Protein AF-A0A7T8QWD6-F1 (afdb_monomer_lite)

Radius of gyration: 16.73 Å; chains: 1; bounding box: 36×25×41 Å

Foldseek 3Di:
DVVVCVVVVNPPPDDDDDDDDDDDPPNDPDDDDDDPVVVVVCVVPDDDDD

Structure (mmCIF, N/CA/C/O backbone):
data_AF-A0A7T8QWD6-F1
#
_entry.id   AF-A0A7T8QWD6-F1
#
loop_
_atom_site.group_PDB
_atom_site.id
_atom_site.type_symbol
_atom_site.label_atom_id
_atom_site.label_alt_id
_atom_site.label_comp_id
_atom_site.label_asym_id
_atom_site.label_entity_id
_atom_site.label_seq_id
_atom_site.pdbx_PDB_ins_code
_atom_site.Cartn_x
_atom_site.Cartn_y
_atom_site.Cartn_z
_atom_site.occupancy
_atom_site.B_iso_or_equiv
_atom_site.auth_seq_id
_atom_site.auth_comp_id
_atom_site.auth_asym_id
_atom_site.auth_atom_id
_atom_site.pdbx_PDB_model_num
ATOM 1 N N . MET A 1 1 ? 17.022 3.755 -2.832 1.00 85.44 1 MET A N 1
ATOM 2 C CA . MET A 1 1 ? 16.842 2.414 -2.228 1.00 85.44 1 MET A CA 1
ATOM 3 C C . MET A 1 1 ? 16.723 1.322 -3.287 1.00 85.44 1 MET A C 1
ATOM 5 O O . MET A 1 1 ? 17.593 0.467 -3.300 1.00 85.44 1 MET A O 1
ATOM 9 N N . ALA A 1 2 ? 15.764 1.379 -4.224 1.00 93.06 2 ALA A N 1
ATOM 10 C CA . ALA A 1 2 ? 15.600 0.365 -5.284 1.00 93.06 2 ALA A CA 1
ATOM 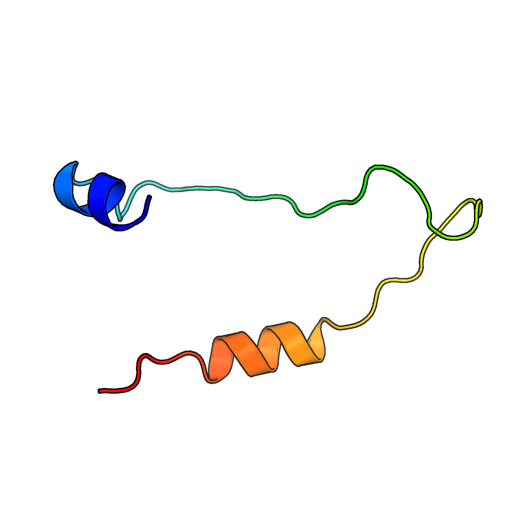11 C C . ALA A 1 2 ? 16.895 0.027 -6.060 1.00 93.06 2 ALA A C 1
ATOM 13 O O . ALA A 1 2 ? 17.269 -1.137 -6.146 1.00 93.06 2 ALA A O 1
ATOM 14 N N . TYR A 1 3 ? 17.645 1.039 -6.519 1.00 95.81 3 TYR A N 1
ATOM 15 C CA . TYR A 1 3 ? 18.934 0.827 -7.200 1.00 95.81 3 TYR A CA 1
ATOM 16 C C . TYR A 1 3 ? 19.967 0.077 -6.343 1.00 95.81 3 TYR A C 1
ATOM 18 O O . TYR A 1 3 ? 20.707 -0.752 -6.858 1.00 95.81 3 TYR A O 1
ATOM 26 N N . ALA A 1 4 ? 20.010 0.336 -5.032 1.00 96.31 4 ALA A N 1
ATOM 27 C CA . ALA A 1 4 ? 20.93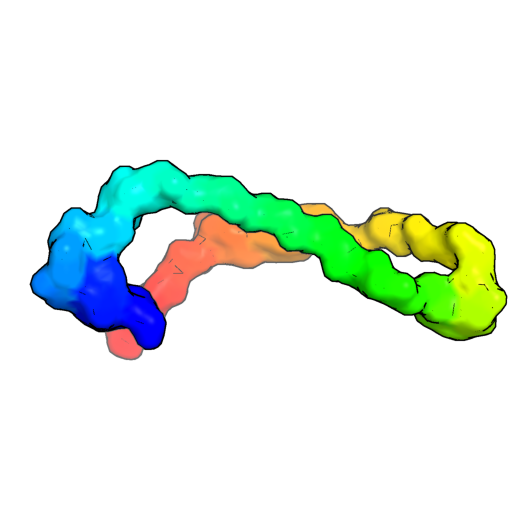3 -0.352 -4.132 1.00 96.31 4 ALA A CA 1
ATOM 28 C C . ALA A 1 4 ? 20.546 -1.828 -3.949 1.00 96.31 4 ALA A C 1
ATOM 30 O O . ALA A 1 4 ? 21.425 -2.683 -3.941 1.00 96.31 4 ALA A O 1
ATOM 31 N N . HIS A 1 5 ? 19.246 -2.138 -3.859 1.00 95.50 5 HIS A N 1
ATOM 32 C CA . HIS A 1 5 ? 18.768 -3.525 -3.836 1.00 95.50 5 HIS A CA 1
ATOM 33 C C . HIS A 1 5 ? 19.102 -4.256 -5.137 1.00 95.50 5 HIS A C 1
ATOM 35 O O . HIS A 1 5 ? 19.648 -5.353 -5.081 1.00 95.50 5 HIS A O 1
ATOM 41 N N . TRP A 1 6 ? 18.886 -3.618 -6.289 1.00 96.25 6 TRP A N 1
ATOM 42 C CA . TRP A 1 6 ? 19.255 -4.182 -7.587 1.00 96.25 6 TRP A CA 1
ATOM 43 C C . TRP A 1 6 ? 20.765 -4.416 -7.717 1.00 96.25 6 TRP A C 1
ATOM 45 O O . TRP A 1 6 ? 21.197 -5.526 -8.019 1.00 96.25 6 TRP A O 1
ATOM 55 N N . LYS A 1 7 ? 21.581 -3.400 -7.404 1.00 97.06 7 LYS A N 1
ATOM 56 C CA . LYS A 1 7 ? 23.048 -3.482 -7.478 1.00 97.06 7 LYS A CA 1
ATOM 57 C C . LYS A 1 7 ? 23.618 -4.567 -6.560 1.00 97.06 7 LYS A C 1
ATOM 59 O O . LYS A 1 7 ? 24.628 -5.175 -6.899 1.00 97.06 7 LYS A O 1
ATOM 64 N N . ASN A 1 8 ? 22.962 -4.819 -5.430 1.00 96.62 8 ASN A N 1
ATOM 65 C CA . ASN A 1 8 ? 23.367 -5.835 -4.463 1.00 96.62 8 ASN A CA 1
ATOM 66 C C . ASN A 1 8 ? 22.684 -7.199 -4.685 1.00 96.62 8 ASN A C 1
ATOM 68 O O . ASN A 1 8 ? 22.821 -8.060 -3.825 1.00 96.62 8 ASN A O 1
ATOM 72 N N . GLN A 1 9 ? 21.962 -7.405 -5.797 1.00 95.00 9 GLN A N 1
ATOM 73 C CA . GLN A 1 9 ? 21.250 -8.655 -6.130 1.00 95.00 9 GLN A CA 1
ATOM 74 C C . GLN A 1 9 ? 20.178 -9.073 -5.105 1.00 95.00 9 GLN A C 1
ATOM 76 O O . GLN A 1 9 ? 19.889 -10.250 -4.934 1.00 95.00 9 GLN A O 1
ATOM 81 N N . ARG A 1 10 ? 19.560 -8.097 -4.436 1.00 95.81 10 ARG A N 1
ATOM 82 C CA . ARG A 1 10 ? 18.544 -8.289 -3.386 1.00 95.81 10 ARG A CA 1
ATOM 83 C C . ARG A 1 10 ? 17.127 -7.952 -3.847 1.00 95.81 10 ARG A C 1
ATOM 85 O O . ARG A 1 10 ? 16.275 -7.632 -3.025 1.00 95.81 10 ARG A O 1
ATOM 92 N N . THR A 1 11 ? 16.889 -7.922 -5.156 1.00 95.06 11 THR A N 1
ATOM 93 C CA . THR A 1 11 ? 15.571 -7.583 -5.719 1.00 95.06 11 THR A CA 1
ATOM 94 C C . THR A 1 11 ? 14.539 -8.679 -5.457 1.00 95.06 11 THR A C 1
ATOM 96 O O . THR A 1 11 ? 13.378 -8.364 -5.229 1.00 95.06 11 THR A O 1
ATOM 99 N N . GLU A 1 12 ? 14.977 -9.939 -5.420 1.00 95.19 12 GLU A N 1
ATOM 100 C CA . GLU A 1 12 ? 14.113 -11.115 -5.231 1.00 95.19 12 GLU A CA 1
ATOM 101 C C . GLU A 1 12 ? 14.029 -11.574 -3.764 1.00 95.19 12 GLU A C 1
ATOM 103 O O . GLU A 1 12 ? 13.407 -12.591 -3.450 1.00 95.19 12 GLU A O 1
ATOM 108 N N . ASP A 1 13 ? 14.662 -10.838 -2.844 1.00 96.44 13 ASP A N 1
ATOM 109 C CA . ASP A 1 13 ? 14.583 -11.130 -1.416 1.00 96.44 13 ASP A CA 1
ATOM 110 C C . ASP A 1 13 ? 13.124 -11.003 -0.951 1.00 96.44 13 ASP A C 1
ATOM 112 O O . ASP A 1 13 ? 12.478 -9.965 -1.123 1.00 96.44 13 ASP A O 1
ATOM 116 N N . ARG A 1 14 ? 12.601 -12.041 -0.289 1.00 96.12 14 ARG A N 1
ATOM 117 C CA . ARG A 1 14 ? 11.250 -11.996 0.279 1.00 96.12 14 ARG A CA 1
ATOM 118 C C . ARG A 1 14 ? 11.175 -10.942 1.385 1.00 96.12 14 ARG A C 1
ATOM 120 O O . ARG A 1 14 ? 11.826 -11.075 2.420 1.00 96.12 14 ARG A O 1
ATOM 127 N N . ALA A 1 15 ? 10.307 -9.953 1.196 1.00 95.81 15 ALA A N 1
ATOM 128 C CA . ALA A 1 15 ? 10.017 -8.911 2.175 1.00 95.81 15 ALA A CA 1
ATOM 129 C C . ALA A 1 15 ? 8.538 -8.934 2.592 1.00 95.81 15 ALA A C 1
ATOM 131 O O . ALA A 1 15 ? 7.662 -9.283 1.802 1.00 95.81 15 ALA A O 1
ATOM 132 N N . ILE A 1 16 ? 8.265 -8.569 3.846 1.00 97.25 16 ILE A N 1
ATOM 133 C CA . ILE A 1 16 ? 6.918 -8.469 4.425 1.00 97.25 16 ILE A CA 1
ATOM 134 C C . ILE A 1 16 ? 6.777 -7.057 4.995 1.00 97.25 16 ILE A C 1
ATOM 136 O O . ILE A 1 16 ? 7.681 -6.586 5.686 1.00 97.25 16 ILE A O 1
ATOM 140 N N . PHE A 1 17 ? 5.665 -6.385 4.690 1.00 97.12 17 PHE A N 1
ATOM 141 C CA . PHE A 1 17 ? 5.382 -5.024 5.141 1.00 97.12 17 PHE A CA 1
ATOM 142 C C . PHE A 1 17 ? 3.991 -4.952 5.763 1.00 97.12 17 PHE A C 1
ATOM 144 O O . PHE A 1 17 ? 3.016 -5.348 5.127 1.00 97.12 17 PHE A O 1
ATOM 151 N N . ASP A 1 18 ? 3.913 -4.375 6.961 1.00 97.38 18 ASP A N 1
ATOM 152 C CA . ASP A 1 18 ? 2.659 -4.103 7.660 1.00 97.38 18 ASP A CA 1
ATOM 153 C C . ASP A 1 18 ? 2.374 -2.600 7.666 1.00 97.38 18 ASP A C 1
ATOM 155 O O . ASP A 1 18 ? 3.238 -1.787 8.012 1.00 97.38 18 ASP A O 1
ATOM 159 N N . LEU A 1 19 ? 1.146 -2.224 7.305 1.00 96.00 19 LEU A N 1
ATOM 160 C CA . LEU A 1 19 ? 0.683 -0.840 7.338 1.00 96.00 19 LEU A CA 1
ATOM 161 C C . LEU A 1 19 ? -0.269 -0.636 8.517 1.00 96.00 19 LEU A C 1
ATOM 163 O O . LEU A 1 19 ? -1.342 -1.229 8.579 1.00 96.00 19 LEU A O 1
ATOM 167 N N . PHE A 1 20 ? 0.109 0.253 9.429 1.00 95.56 20 PHE A N 1
ATOM 168 C CA . PHE A 1 20 ? -0.717 0.686 10.551 1.00 95.56 20 PHE A CA 1
ATOM 169 C C . PHE A 1 20 ? -0.369 2.128 10.926 1.00 95.56 20 PHE A C 1
ATOM 171 O O . PHE A 1 20 ? 0.677 2.657 10.543 1.00 95.56 20 PHE A O 1
ATOM 178 N N . PHE A 1 21 ? -1.236 2.778 11.697 1.00 95.06 21 PHE A N 1
ATOM 179 C CA . PHE A 1 21 ? -0.981 4.104 12.249 1.00 95.06 21 PHE A CA 1
ATOM 180 C C . PHE A 1 21 ? -0.891 4.026 13.777 1.00 95.06 21 PHE A C 1
ATOM 182 O O . PHE A 1 21 ? -1.491 3.166 14.413 1.00 95.06 21 PHE A O 1
ATOM 189 N N . ARG A 1 22 ? -0.104 4.922 14.382 1.00 95.12 22 ARG A N 1
ATOM 190 C CA . ARG A 1 22 ? 0.185 4.888 15.832 1.00 95.12 22 ARG A CA 1
ATOM 191 C C . ARG A 1 22 ? -0.758 5.730 16.684 1.00 95.12 22 ARG A C 1
ATOM 193 O O . ARG A 1 22 ? -0.750 5.604 17.902 1.00 95.12 22 ARG A O 1
ATOM 200 N N . LYS A 1 23 ? -1.500 6.646 16.064 1.00 94.88 23 LYS A N 1
ATOM 201 C CA . LYS A 1 23 ? -2.376 7.595 16.752 1.00 94.88 23 LYS A CA 1
ATOM 202 C C . LYS A 1 23 ? -3.703 7.663 16.028 1.00 94.88 23 LYS A C 1
ATOM 204 O O . LYS A 1 23 ? -3.712 7.945 14.832 1.00 94.88 23 LYS A O 1
ATOM 209 N N . ASN A 1 24 ? -4.790 7.453 16.759 1.00 94.06 24 ASN A N 1
ATOM 210 C CA . ASN A 1 24 ? -6.113 7.686 16.212 1.00 94.06 24 ASN A CA 1
ATOM 211 C C . ASN A 1 24 ? -6.262 9.170 15.840 1.00 94.06 24 ASN A C 1
ATOM 213 O O . ASN A 1 24 ? -5.897 10.049 16.632 1.00 94.06 24 ASN A O 1
ATOM 217 N N . PRO A 1 25 ? -6.781 9.464 14.642 1.00 92.94 25 PRO A N 1
ATOM 218 C CA . PRO A 1 25 ? -7.102 10.819 14.254 1.00 92.94 25 PRO A CA 1
ATOM 219 C C . PRO A 1 25 ? -8.238 11.358 15.139 1.00 92.94 25 PRO A C 1
ATOM 221 O O . PRO A 1 25 ? -9.023 10.603 15.714 1.00 92.94 25 PRO A O 1
ATOM 224 N N . PHE A 1 26 ? -8.303 12.685 15.269 1.00 94.75 26 PHE A N 1
ATOM 225 C CA . PHE A 1 26 ? -9.366 13.406 15.992 1.00 94.75 26 PHE A CA 1
ATOM 226 C C . PHE A 1 26 ? -9.525 13.055 17.486 1.00 94.75 26 PHE A C 1
ATOM 228 O O . PHE A 1 26 ? -10.521 13.432 18.094 1.00 94.75 26 PHE A O 1
ATOM 235 N N . GLY A 1 27 ? -8.554 12.358 18.091 1.00 91.69 27 GLY A N 1
ATOM 236 C CA . GLY A 1 27 ? -8.620 11.943 19.498 1.00 91.69 27 GLY A CA 1
ATOM 237 C C . GLY A 1 27 ? -9.642 10.836 19.781 1.00 91.69 27 GLY A C 1
ATOM 238 O O . GLY A 1 27 ? -9.994 10.632 20.937 1.00 91.69 27 GLY A O 1
ATOM 239 N N . GLY A 1 28 ? -10.126 10.143 18.744 1.00 91.12 28 GLY A N 1
ATOM 240 C CA . GLY A 1 28 ? -11.067 9.032 18.887 1.00 91.12 28 GLY A CA 1
ATOM 241 C C . GLY A 1 28 ? -10.412 7.723 19.341 1.00 91.12 28 GLY A C 1
ATOM 242 O O . GLY A 1 28 ? -9.189 7.595 19.414 1.00 91.12 28 GLY A O 1
ATOM 243 N N . GLU A 1 29 ? -11.23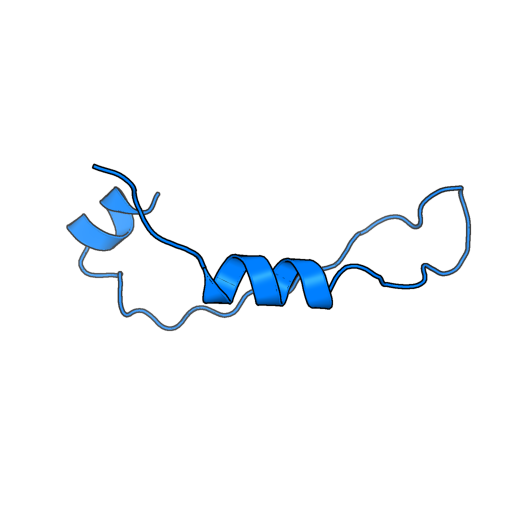9 6.715 19.609 1.00 93.94 29 GLU A N 1
ATOM 244 C CA . GLU A 1 29 ? -10.783 5.391 20.065 1.00 93.94 29 GLU A CA 1
ATOM 245 C C . GLU A 1 29 ? -10.593 4.389 18.918 1.00 93.94 29 GLU A C 1
ATOM 247 O O . GLU A 1 29 ? -9.854 3.415 19.058 1.00 93.94 29 GLU A O 1
ATOM 252 N N . PHE A 1 30 ? -11.192 4.654 17.756 1.00 94.00 30 PHE A N 1
ATOM 253 C CA . PHE A 1 30 ? -11.079 3.813 16.570 1.00 94.00 30 PHE A CA 1
ATOM 254 C C . PHE A 1 30 ? -11.095 4.645 15.287 1.00 94.00 30 PHE A C 1
ATOM 256 O O . PHE A 1 30 ? -11.513 5.802 15.269 1.00 94.00 30 PHE A O 1
ATOM 263 N N . THR A 1 31 ? -10.647 4.027 14.196 1.00 96.12 31 THR A N 1
ATOM 264 C CA . THR A 1 31 ? -10.707 4.594 12.846 1.00 96.12 31 THR A CA 1
ATOM 265 C C . THR A 1 31 ? -11.316 3.568 11.912 1.00 96.12 31 THR A C 1
ATOM 267 O O . THR A 1 31 ? -10.937 2.398 11.946 1.00 96.12 31 THR A O 1
ATOM 270 N N . ILE A 1 32 ? -12.241 4.004 11.062 1.00 95.00 32 ILE A N 1
ATOM 271 C CA . ILE A 1 32 ? -12.785 3.163 9.998 1.00 95.00 32 ILE A CA 1
ATOM 272 C C . ILE A 1 32 ? -11.874 3.295 8.783 1.00 95.00 32 ILE A C 1
ATOM 274 O O . ILE A 1 32 ? -11.613 4.398 8.305 1.00 95.00 32 ILE A O 1
ATOM 278 N N . PHE A 1 33 ? -11.380 2.163 8.293 1.00 95.25 33 PHE A N 1
ATOM 279 C CA . PHE A 1 33 ? -10.549 2.127 7.100 1.00 95.25 33 PHE A CA 1
ATOM 280 C C . PHE A 1 33 ? -11.384 2.334 5.829 1.00 95.25 33 PHE A C 1
ATOM 282 O O . PHE A 1 33 ? -12.486 1.804 5.695 1.00 95.25 33 PHE A O 1
ATOM 289 N N . SER A 1 34 ? -10.828 3.085 4.881 1.00 96.12 34 SER A N 1
ATOM 290 C CA . SER A 1 34 ? -11.362 3.280 3.534 1.00 96.12 34 SER A CA 1
ATOM 291 C C . SER A 1 34 ? -10.206 3.502 2.553 1.00 96.12 34 SER A C 1
ATOM 293 O O . SER A 1 34 ? -9.104 3.860 2.970 1.00 96.12 34 SER A O 1
ATOM 295 N N . GLY A 1 35 ? -10.452 3.287 1.258 1.00 96.06 35 GLY A N 1
ATOM 296 C CA . GLY A 1 35 ? -9.467 3.497 0.188 1.00 96.06 35 GLY A CA 1
ATOM 297 C C . GLY A 1 35 ? -8.854 2.225 -0.409 1.00 96.06 35 GLY A C 1
ATOM 298 O O . GLY A 1 35 ? -8.03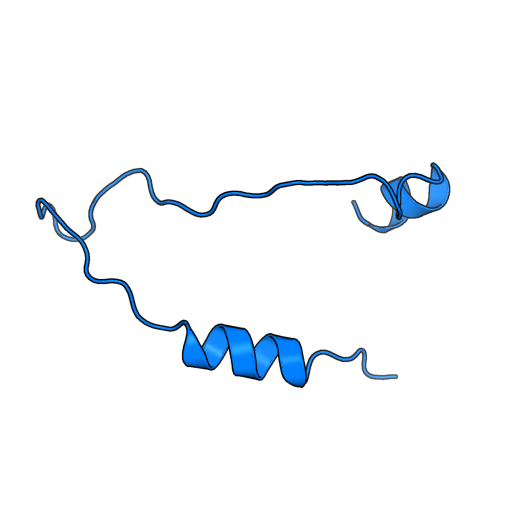1 2.327 -1.314 1.00 96.06 35 GLY A O 1
ATOM 299 N N . LEU A 1 36 ? -9.275 1.025 0.021 1.00 97.38 36 LEU A N 1
ATOM 300 C CA . LEU A 1 36 ? -8.781 -0.240 -0.553 1.00 97.38 36 LEU A CA 1
ATOM 301 C C . LEU A 1 36 ? -8.967 -0.299 -2.073 1.00 97.38 36 LEU A C 1
ATOM 303 O O . LEU A 1 36 ? -8.055 -0.679 -2.801 1.00 97.38 36 LEU A O 1
ATOM 307 N N . THR A 1 37 ? -10.144 0.105 -2.547 1.00 98.06 37 THR A N 1
ATOM 308 C CA . THR A 1 37 ? -10.481 0.102 -3.972 1.00 98.06 37 THR A CA 1
ATOM 309 C C . THR A 1 37 ? -9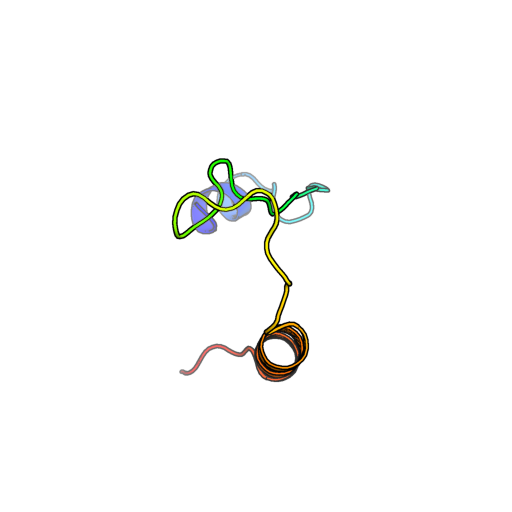.526 0.971 -4.786 1.00 98.06 37 THR A C 1
ATOM 311 O O . THR A 1 37 ? -9.122 0.577 -5.877 1.00 98.06 37 THR A O 1
ATOM 314 N N . ASP A 1 38 ? -9.138 2.133 -4.266 1.00 97.62 38 ASP A N 1
ATOM 315 C CA . ASP A 1 38 ? -8.230 3.042 -4.967 1.00 97.62 38 ASP A CA 1
ATOM 316 C C . ASP A 1 38 ? -6.799 2.498 -4.975 1.00 97.62 38 ASP A C 1
ATOM 318 O O . ASP A 1 38 ? -6.125 2.570 -6.003 1.00 97.62 38 ASP A O 1
ATOM 322 N N . CYS A 1 39 ? -6.360 1.864 -3.880 1.00 97.38 39 CYS A N 1
ATOM 323 C CA . CYS A 1 39 ? -5.087 1.144 -3.841 1.00 97.38 39 CYS A CA 1
ATOM 324 C C . CYS A 1 39 ? -5.034 0.026 -4.891 1.00 97.38 39 CYS A C 1
ATOM 326 O O . CYS A 1 39 ? -4.038 -0.091 -5.602 1.00 97.38 39 CYS A O 1
ATOM 328 N N . LEU A 1 40 ? -6.100 -0.769 -5.022 1.00 97.81 40 LEU A N 1
ATOM 329 C CA . LEU A 1 40 ? -6.175 -1.840 -6.020 1.00 97.81 40 LEU A CA 1
ATOM 330 C C . LEU A 1 40 ? -6.133 -1.281 -7.445 1.00 97.81 40 LEU A C 1
ATOM 332 O O . LEU A 1 40 ? -5.302 -1.709 -8.241 1.00 97.81 40 LEU A O 1
ATOM 336 N N . LYS A 1 41 ? -6.943 -0.256 -7.737 1.00 98.12 41 LYS A N 1
ATOM 337 C CA . LYS A 1 41 ? -6.931 0.422 -9.043 1.00 98.12 41 LYS A CA 1
ATOM 338 C C . LYS A 1 41 ? -5.558 0.990 -9.389 1.00 98.12 41 LYS A C 1
ATOM 340 O O . LYS A 1 41 ? -5.151 0.939 -10.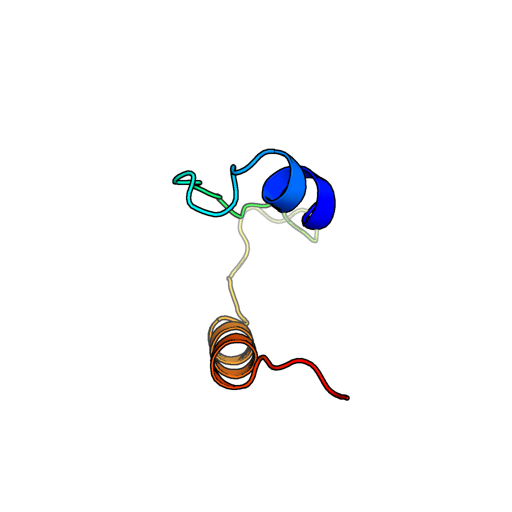548 1.00 98.12 41 LYS A O 1
ATOM 345 N N . PHE A 1 42 ? -4.847 1.547 -8.411 1.00 97.88 42 PHE A N 1
ATOM 346 C CA . PHE A 1 42 ? -3.489 2.041 -8.614 1.00 97.88 42 PHE A CA 1
ATOM 347 C C . PHE A 1 42 ? -2.531 0.906 -8.990 1.00 97.88 42 PHE A C 1
ATOM 349 O O . PHE A 1 42 ? -1.814 1.032 -9.980 1.00 97.88 42 PHE A O 1
ATOM 356 N N . LEU A 1 43 ? -2.547 -0.204 -8.245 1.00 97.12 43 LEU A N 1
ATOM 357 C CA . LEU A 1 43 ? -1.676 -1.355 -8.501 1.00 97.12 43 LEU A CA 1
ATOM 358 C C . LEU A 1 43 ? -1.954 -2.005 -9.861 1.00 97.12 43 LEU A C 1
ATOM 360 O O . LEU A 1 43 ? -1.009 -2.324 -10.576 1.00 97.12 43 LEU A O 1
ATOM 364 N N . GLU A 1 44 ? -3.224 -2.146 -10.248 1.00 97.62 44 GLU A N 1
ATOM 365 C CA . GLU A 1 44 ? -3.620 -2.709 -11.549 1.00 97.62 44 GLU A CA 1
ATOM 366 C C . GLU A 1 44 ? -3.100 -1.893 -12.739 1.00 97.62 44 GLU A C 1
ATOM 368 O O . GLU A 1 44 ? -2.825 -2.444 -13.801 1.00 97.62 44 GLU A O 1
ATOM 373 N N . ASN A 1 45 ? -2.956 -0.576 -12.571 1.00 97.12 45 ASN A N 1
ATOM 374 C CA . ASN A 1 45 ? -2.590 0.338 -13.652 1.00 97.12 45 ASN A CA 1
ATOM 375 C C . ASN A 1 45 ? -1.145 0.853 -13.560 1.00 97.12 45 ASN A C 1
ATOM 377 O O . ASN A 1 45 ? -0.746 1.699 -14.372 1.00 97.12 45 ASN A O 1
ATOM 381 N N . PHE A 1 46 ? -0.369 0.380 -12.581 1.00 97.25 46 PHE A N 1
ATOM 382 C CA . PHE A 1 46 ? 0.971 0.881 -12.302 1.00 97.25 46 PHE A CA 1
ATOM 383 C C . PHE A 1 46 ? 1.947 0.544 -13.436 1.00 97.25 46 PHE A C 1
ATOM 385 O O . PHE A 1 46 ? 2.195 -0.619 -13.747 1.00 97.25 46 PHE A O 1
ATOM 392 N N . ARG A 1 47 ? 2.524 1.581 -14.051 1.00 96.88 47 ARG A N 1
ATOM 393 C CA . ARG A 1 47 ? 3.511 1.473 -15.132 1.00 96.88 47 ARG A CA 1
ATOM 394 C C . ARG A 1 47 ? 4.393 2.714 -15.179 1.00 96.88 47 ARG A C 1
ATOM 396 O O . ARG A 1 47 ? 3.935 3.806 -14.844 1.00 96.88 47 ARG A O 1
ATOM 403 N N . PHE A 1 48 ? 5.636 2.545 -15.615 1.00 95.94 48 PHE A N 1
ATOM 404 C CA . PHE A 1 48 ? 6.511 3.672 -15.928 1.00 95.94 48 PHE A CA 1
ATOM 405 C C . PHE A 1 48 ? 6.107 4.274 -17.278 1.00 95.94 48 PHE A C 1
ATOM 407 O O . PHE A 1 48 ? 5.756 3.537 -18.201 1.00 95.94 48 PHE A O 1
ATOM 414 N N . SER A 1 49 ? 6.120 5.603 -17.380 1.00 94.75 49 SER A N 1
ATOM 415 C CA . SER A 1 49 ? 6.127 6.268 -18.684 1.00 94.75 49 SER A CA 1
ATOM 416 C C . SER A 1 49 ? 7.519 6.163 -19.307 1.00 94.75 49 SER A C 1
ATOM 418 O O . SER A 1 49 ? 8.482 5.847 -18.603 1.00 94.75 49 SER A O 1
ATOM 420 N N . GLU A 1 50 ? 7.612 6.445 -20.606 1.00 85.31 50 GLU A N 1
ATOM 421 C CA . GLU A 1 50 ? 8.903 6.749 -21.240 1.00 85.31 50 GLU A CA 1
ATOM 422 C C . GLU A 1 50 ? 9.567 7.983 -20.610 1.00 85.31 50 GLU A C 1
ATOM 424 O O . GLU A 1 50 ? 8.828 8.859 -20.086 1.00 85.31 50 GLU A O 1
#

pLDDT: mean 95.42, std 2.56, range [85.31, 98.12]

Sequence (50 aa):
MAYAHWKNQRTEDRAIFDLFFRKNPFGGEFTIFSGLTDCLKFLENFRFSE

Organism: Caligus rogercresseyi (NCBI:txid217165)

Secondary structure (DSSP, 8-state):
-HHHHHHTT-SS---------SS-GGG-S------HHHHHHHHHH-----

InterPro domains:
  IPR007229 Nicotinate phosphoribosyltransferase family [PTHR11098] (1-50)
  IPR040727 Nicotinate phosphoribosyltransferase, N-terminal domain [PF17767] (1-50)